Protein AF-A0A1B0Z255-F1 (afdb_monomer)

Secondary structure (DSSP, 8-state):
--TTHHHHHHHHHHHHHHHHHHHHHHHHHHHHHHHHHHHHHHHHHHHHHHHHSS-HHHHHHHHHHHHHHHHTTSTTTHHHHHHHHHHHHHTS-HHHHHHHHHHHHHHH-THHHHHHHHHTT-

pLDDT: mean 75.48, std 14.54, range [42.16, 96.5]

Radius of gyration: 29.43 Å; Cα contacts (8 Å, |Δi|>4): 18; chains: 1; bounding box: 67×29×81 Å

Solvent-accessible surface area (backbone atoms only — not comparable to full-atom values): 6904 Å² total; per-residue (Å²): 126,71,80,63,52,60,61,51,53,51,54,53,50,52,51,51,49,53,52,52,50,49,55,48,50,55,51,52,51,51,50,50,53,51,48,51,48,52,51,49,51,52,50,46,53,50,49,48,56,53,54,64,62,81,35,64,66,47,53,48,51,51,48,65,63,44,48,55,64,58,35,63,78,36,82,90,42,33,66,56,48,55,52,48,54,50,44,56,74,72,72,51,59,65,72,55,54,51,51,52,51,52,52,52,43,64,63,71,46,67,63,67,59,53,54,59,62,58,60,73,76,114

Mean predicted aligned error: 14.78 Å

Sequence (122 aa):
MLGLLMPALGLVGDLAKNWFEKKRTESEEKLKVVKARAEGEINWDIEQARSSRGSWKDEFWTLVLAAPLIMCFIPSAQQYVERGFVVLGQSVPEWYIAAVGAAIAAAFGYRGINKIMSGKKR

Foldseek 3Di:
DVVVVVVVVVVVVVVVVVVVVVVVVVVVVVVVVVVVVVVVVVVVVVVLVVCVVPVPVLVVVVCVVVVLVVLCVPVVSVVVSVVVVVCVVPPDDPVVVVVVVVSNCVSVPVVVVVVVVVVVPD

Structure (mmCIF, N/CA/C/O backbone):
data_AF-A0A1B0Z255-F1
#
_entry.id   AF-A0A1B0Z255-F1
#
loop_
_atom_site.group_PDB
_atom_site.id
_atom_site.type_symbol
_atom_site.label_atom_id
_atom_site.label_alt_id
_atom_site.label_comp_id
_atom_site.label_asym_id
_atom_site.label_entity_id
_atom_site.label_seq_id
_atom_site.pdbx_PDB_ins_code
_atom_site.Cartn_x
_atom_site.Cartn_y
_atom_site.Cartn_z
_atom_site.occupancy
_atom_site.B_iso_or_equiv
_atom_site.auth_seq_id
_atom_site.auth_comp_id
_atom_site.auth_asym_id
_atom_site.auth_atom_id
_atom_site.pdbx_PDB_model_num
ATOM 1 N N . MET A 1 1 ? -52.406 15.293 58.668 1.00 51.00 1 MET A N 1
ATOM 2 C CA . MET A 1 1 ? -51.640 15.560 57.425 1.00 51.00 1 MET A CA 1
ATOM 3 C C . MET A 1 1 ? -50.133 15.269 57.534 1.00 51.00 1 MET A C 1
ATOM 5 O O . MET A 1 1 ? -49.458 15.350 56.521 1.00 51.00 1 MET A O 1
ATOM 9 N N . LEU A 1 2 ? -49.595 14.857 58.696 1.00 56.16 2 LEU A N 1
ATOM 10 C CA . LEU A 1 2 ? -48.170 14.499 58.857 1.00 56.16 2 LEU A CA 1
ATOM 11 C C . LEU A 1 2 ? -47.806 13.072 58.381 1.00 56.16 2 LEU A C 1
ATOM 13 O O . LEU A 1 2 ? -46.661 12.823 58.026 1.00 56.16 2 LEU A O 1
ATOM 17 N N . GLY A 1 3 ? -48.773 12.147 58.305 1.00 56.34 3 GLY A N 1
ATOM 18 C CA . GLY A 1 3 ? -48.540 10.754 57.881 1.00 56.34 3 GLY A CA 1
ATOM 19 C C . GLY A 1 3 ? -48.374 10.535 56.369 1.00 56.34 3 GLY A C 1
ATOM 20 O O . GLY A 1 3 ? -47.883 9.490 55.963 1.00 56.34 3 GLY A O 1
ATOM 21 N N . LEU A 1 4 ? -48.743 11.518 55.537 1.00 58.91 4 LEU A N 1
ATOM 22 C CA . LEU A 1 4 ? -48.594 11.456 54.073 1.00 58.91 4 LEU A CA 1
ATOM 23 C C . LEU A 1 4 ? -47.220 11.975 53.598 1.00 58.91 4 LEU A C 1
ATOM 25 O O . LEU A 1 4 ? -46.787 11.674 52.490 1.00 58.91 4 LEU A O 1
ATOM 29 N N . LEU A 1 5 ? -46.524 12.742 54.445 1.00 58.03 5 LEU A N 1
ATOM 30 C CA . LEU A 1 5 ? -45.220 13.337 54.135 1.00 58.03 5 LEU A CA 1
ATOM 31 C C . LEU A 1 5 ? -44.069 12.328 54.247 1.00 58.03 5 LEU A C 1
ATOM 33 O O . LEU A 1 5 ? -43.136 12.380 53.452 1.00 58.03 5 LEU A O 1
ATOM 37 N N . MET A 1 6 ? -44.152 11.377 55.183 1.00 61.59 6 MET A N 1
ATOM 38 C CA . MET A 1 6 ? -43.123 10.342 55.365 1.00 61.59 6 MET A CA 1
ATOM 39 C C . MET A 1 6 ? -42.983 9.398 54.150 1.00 61.59 6 MET A C 1
ATOM 41 O O . MET A 1 6 ? -41.857 9.191 53.699 1.00 61.59 6 MET A O 1
ATOM 45 N N . PRO A 1 7 ? -44.070 8.877 53.543 1.00 68.56 7 PRO A N 1
ATOM 46 C CA . PRO A 1 7 ? -43.976 8.071 52.321 1.00 68.56 7 PRO A CA 1
ATOM 47 C C . PRO A 1 7 ? -43.535 8.877 51.089 1.00 68.56 7 PRO A C 1
ATOM 49 O O . PRO A 1 7 ? -42.794 8.371 50.247 1.00 68.56 7 PRO A O 1
ATOM 52 N N . ALA A 1 8 ? -43.957 10.143 50.988 1.00 66.12 8 ALA A N 1
ATOM 53 C CA . ALA A 1 8 ? -43.601 11.020 49.872 1.00 66.12 8 ALA A CA 1
ATOM 54 C C . ALA A 1 8 ? -42.103 11.372 49.860 1.00 66.12 8 ALA A C 1
ATOM 56 O O . ALA A 1 8 ? -41.483 11.393 48.798 1.00 66.12 8 ALA A O 1
ATOM 57 N N . LEU A 1 9 ? -41.498 11.581 51.034 1.00 66.44 9 LEU A N 1
ATOM 58 C CA . LEU A 1 9 ? -40.052 11.784 51.169 1.00 66.44 9 LEU A CA 1
ATOM 59 C C . LEU A 1 9 ? -39.247 10.538 50.768 1.00 66.44 9 LEU A C 1
ATOM 61 O O . LEU A 1 9 ? -38.199 10.676 50.141 1.00 66.44 9 LEU A O 1
ATOM 65 N N . GLY A 1 10 ? -39.757 9.337 51.063 1.00 71.12 10 GLY A N 1
ATOM 66 C CA . GLY A 1 10 ? -39.153 8.075 50.620 1.00 71.12 10 GLY A CA 1
ATOM 67 C C . GLY A 1 10 ? -39.148 7.923 49.096 1.00 71.12 10 GLY A C 1
ATOM 68 O O . GLY A 1 10 ? -38.108 7.642 48.510 1.00 71.12 10 GLY A O 1
ATOM 69 N N . LEU A 1 11 ? -40.274 8.218 48.439 1.00 72.62 11 LEU A N 1
ATOM 70 C CA . LEU A 1 11 ? -40.398 8.182 46.974 1.00 72.62 11 LEU A CA 1
ATOM 71 C C . LEU A 1 11 ? -39.491 9.199 46.268 1.00 72.62 11 LEU A C 1
ATOM 73 O O . LEU A 1 11 ? -38.887 8.882 45.246 1.00 72.62 11 LEU A O 1
ATOM 77 N N . VAL A 1 12 ? -39.366 10.416 46.805 1.00 69.88 12 VAL A N 1
ATOM 78 C CA . VAL A 1 12 ? -38.453 11.435 46.258 1.00 69.88 12 VAL A CA 1
ATOM 79 C C . VAL A 1 12 ? -36.991 11.026 46.462 1.00 69.88 12 VAL A C 1
ATOM 81 O O . VAL A 1 12 ? -36.176 11.210 45.557 1.00 69.88 12 VAL A O 1
ATOM 84 N N . GLY A 1 13 ? -36.666 10.424 47.610 1.00 76.62 13 GLY A N 1
ATOM 85 C CA . GLY A 1 13 ? -35.348 9.854 47.885 1.00 76.62 13 GLY A CA 1
ATOM 86 C C . GLY A 1 13 ? -34.975 8.742 46.905 1.00 76.62 13 GLY A C 1
ATOM 87 O O . GLY A 1 13 ? -33.893 8.787 46.323 1.00 76.62 13 GLY A O 1
ATOM 88 N N . ASP A 1 14 ? -35.883 7.800 46.651 1.00 75.00 14 ASP A N 1
ATOM 89 C CA . ASP A 1 14 ? -35.656 6.692 45.717 1.00 75.00 14 ASP A CA 1
ATOM 90 C C . ASP A 1 14 ? -35.574 7.158 44.258 1.00 75.00 14 ASP A C 1
ATOM 92 O O . ASP A 1 14 ? -34.715 6.694 43.509 1.00 75.00 14 ASP A O 1
ATOM 96 N N . LEU A 1 15 ? -36.391 8.127 43.835 1.00 71.81 15 LEU A N 1
ATOM 97 C CA . LEU A 1 15 ? -36.305 8.704 42.487 1.00 71.81 15 LEU A CA 1
ATOM 98 C C . LEU A 1 15 ? -34.999 9.477 42.269 1.00 71.81 15 LEU A C 1
ATOM 100 O O . LEU A 1 15 ? -34.374 9.336 41.215 1.00 71.81 15 LEU A O 1
ATOM 104 N N . ALA A 1 16 ? -34.558 10.260 43.258 1.00 75.69 16 ALA A N 1
ATOM 105 C CA . ALA A 1 16 ? -33.273 10.950 43.202 1.00 75.69 16 ALA A CA 1
ATOM 106 C C . ALA A 1 16 ? -32.117 9.943 43.139 1.00 75.69 16 ALA A C 1
ATOM 108 O O . ALA A 1 16 ? -31.224 10.076 42.301 1.00 75.69 16 ALA A O 1
ATOM 109 N N . LYS A 1 17 ? -32.162 8.899 43.969 1.00 73.94 17 LYS A N 1
ATOM 110 C CA . LYS A 1 17 ? -31.143 7.849 44.014 1.00 73.94 17 LYS A CA 1
ATOM 111 C C . LYS A 1 17 ? -31.055 7.082 42.692 1.00 73.94 17 LYS A C 1
ATOM 113 O O . LYS A 1 17 ? -29.967 6.981 42.133 1.00 73.94 17 LYS A O 1
ATOM 118 N N . ASN A 1 1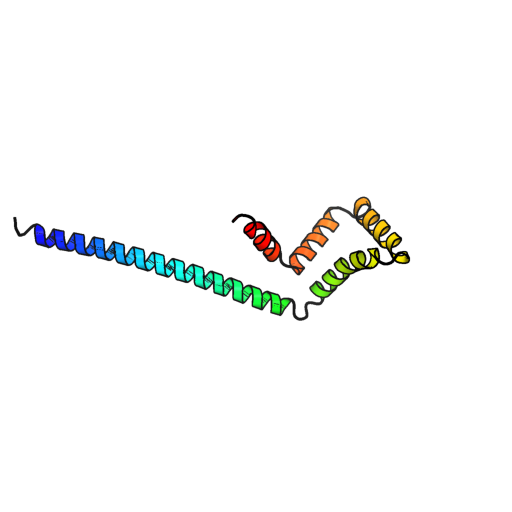8 ? -32.192 6.685 42.122 1.00 75.00 18 ASN A N 1
ATOM 119 C CA . ASN A 1 18 ? -32.267 6.031 40.813 1.00 75.00 18 ASN A CA 1
ATOM 120 C C . ASN A 1 18 ? -31.764 6.932 39.671 1.00 75.00 18 ASN A C 1
ATOM 122 O O . ASN A 1 18 ? -31.112 6.457 38.742 1.00 75.00 18 ASN A O 1
ATOM 126 N N . TRP A 1 19 ? -32.021 8.244 39.726 1.00 74.44 19 TRP A N 1
ATOM 127 C CA . TRP A 1 19 ? -31.510 9.194 38.732 1.00 74.44 19 TRP A CA 1
ATOM 128 C C . TRP A 1 19 ? -29.987 9.366 38.821 1.00 74.44 19 TRP A C 1
ATOM 130 O O . TRP A 1 19 ? -29.304 9.369 37.793 1.00 74.44 19 TRP A O 1
ATOM 140 N N . PHE A 1 20 ? -29.440 9.450 40.038 1.00 72.62 20 PHE A N 1
ATOM 141 C CA . PHE A 1 20 ? -27.993 9.490 40.266 1.00 72.62 20 PHE A CA 1
ATOM 142 C C . PHE A 1 20 ? -27.305 8.182 39.855 1.00 72.62 20 PHE A C 1
ATOM 144 O O . PHE A 1 20 ? -26.261 8.228 39.203 1.00 72.62 20 PHE A O 1
ATOM 151 N N . GLU A 1 21 ? -27.893 7.024 40.160 1.00 72.25 21 GLU A N 1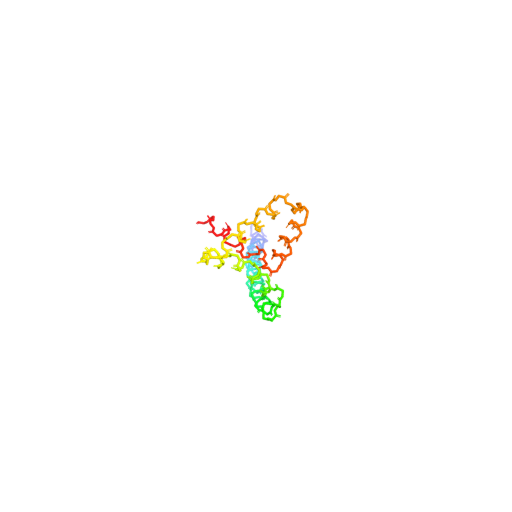
ATOM 152 C CA . GLU A 1 21 ? -27.386 5.715 39.729 1.00 72.25 21 GLU A CA 1
ATOM 153 C C . GLU A 1 21 ? -27.426 5.560 38.203 1.00 72.25 21 GLU A C 1
ATOM 155 O O . GLU A 1 21 ? -26.449 5.106 37.605 1.00 72.25 21 GLU A O 1
ATOM 160 N N . LYS A 1 22 ? -28.485 6.034 37.537 1.00 65.75 22 LYS A N 1
ATOM 161 C CA . LYS A 1 22 ? -28.583 6.032 36.070 1.00 65.75 22 LYS A CA 1
ATOM 162 C C . LYS A 1 22 ? -27.542 6.943 35.407 1.00 65.75 22 LYS A C 1
ATOM 164 O O . LYS A 1 22 ? -26.873 6.548 34.460 1.00 65.75 22 LYS A O 1
ATOM 169 N N . LYS A 1 23 ? -27.330 8.148 35.940 1.00 65.00 23 LYS A N 1
ATOM 170 C CA . LYS A 1 23 ? -26.264 9.060 35.479 1.00 65.00 23 LYS A CA 1
ATOM 171 C C . LYS A 1 23 ? -24.867 8.467 35.670 1.00 65.00 23 LYS A C 1
ATOM 173 O O . LYS A 1 23 ? -23.990 8.675 34.831 1.00 65.00 23 LYS A O 1
ATOM 178 N N . ARG A 1 24 ? -24.651 7.752 36.776 1.00 62.75 24 ARG A N 1
ATOM 179 C CA . ARG A 1 24 ? -23.373 7.113 37.098 1.00 62.75 24 ARG A CA 1
ATOM 180 C C . ARG A 1 24 ? -23.093 5.927 36.178 1.00 62.75 24 ARG A C 1
ATOM 182 O O . ARG A 1 24 ? -22.011 5.868 35.606 1.00 62.75 24 ARG A O 1
ATOM 189 N N . THR A 1 25 ? -24.077 5.060 35.966 1.00 66.56 25 THR A N 1
ATOM 190 C CA . THR A 1 25 ? -23.980 3.917 35.043 1.00 66.56 25 THR A CA 1
ATOM 191 C C . THR A 1 25 ? -23.769 4.364 33.596 1.00 66.56 25 THR A C 1
ATOM 193 O O . THR A 1 25 ? -22.857 3.864 32.947 1.00 66.56 25 THR A O 1
ATOM 196 N N . GLU A 1 26 ? -24.483 5.390 33.117 1.00 65.31 26 GLU A N 1
ATOM 197 C CA . GLU A 1 26 ? -24.249 5.973 31.784 1.00 65.31 26 GLU A CA 1
ATOM 198 C C . GLU A 1 26 ? -22.830 6.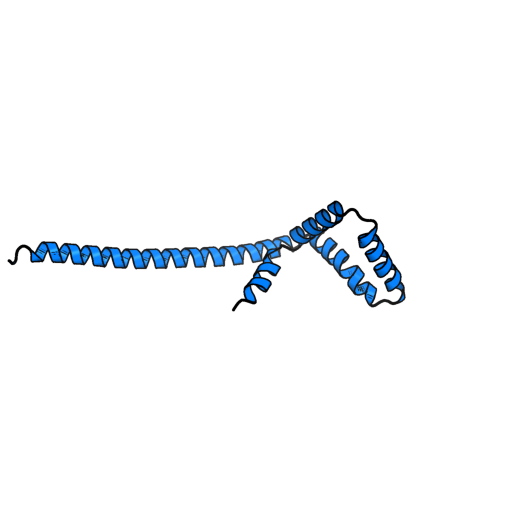548 31.628 1.00 65.31 26 GLU A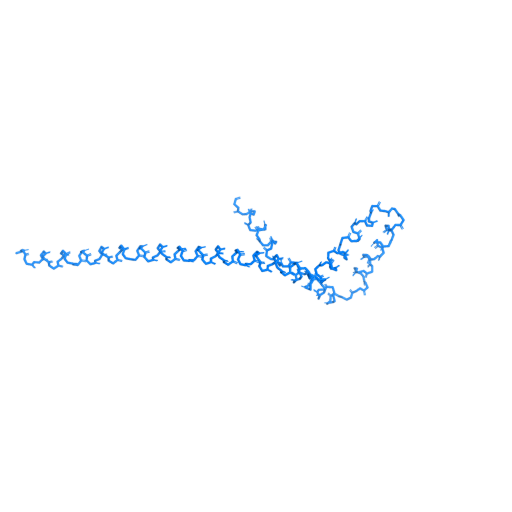 C 1
ATOM 200 O O . GLU A 1 26 ? -22.224 6.454 30.559 1.00 65.31 26 GLU A O 1
ATOM 205 N N . SER A 1 27 ? -22.287 7.173 32.677 1.00 60.66 27 SER A N 1
ATOM 206 C CA . SER A 1 27 ? -20.915 7.694 32.674 1.00 60.66 27 SER A CA 1
ATOM 207 C C . SER A 1 27 ? -19.884 6.561 32.652 1.00 60.66 27 SER A C 1
ATOM 209 O O . SER A 1 27 ? -18.932 6.595 31.872 1.00 60.66 27 SER A O 1
ATOM 211 N N . GLU A 1 28 ? -20.099 5.524 33.460 1.00 69.38 28 GLU A N 1
ATOM 212 C CA . GLU A 1 28 ? -19.236 4.345 33.542 1.00 69.38 28 GLU A CA 1
ATOM 213 C C . GLU A 1 28 ? -19.260 3.521 32.246 1.00 69.38 28 GLU A C 1
ATOM 215 O O . GLU A 1 28 ? -18.207 3.076 31.789 1.00 69.38 28 GLU A O 1
ATOM 220 N N . GLU A 1 29 ? -20.416 3.367 31.598 1.00 62.88 29 GLU A N 1
ATOM 221 C CA . GLU A 1 29 ? -20.540 2.729 30.283 1.00 62.88 29 GLU A CA 1
ATOM 222 C C . GLU A 1 29 ? -19.831 3.528 29.193 1.00 62.88 29 GLU A C 1
ATOM 224 O O . GLU A 1 29 ? -19.068 2.957 28.413 1.00 62.88 29 GLU A O 1
ATOM 229 N N . LYS A 1 30 ? -19.994 4.856 29.169 1.00 63.44 30 LYS A N 1
ATOM 230 C CA . LYS A 1 30 ? -19.248 5.720 28.241 1.00 63.44 30 LYS A CA 1
ATOM 231 C C . LYS A 1 30 ? -17.744 5.595 28.461 1.00 63.44 30 LYS A C 1
ATOM 233 O O . LYS A 1 30 ? -17.005 5.478 27.488 1.00 63.44 30 LYS A O 1
ATOM 238 N N . LEU A 1 31 ? -17.287 5.549 29.713 1.00 58.47 31 LEU A N 1
ATOM 239 C CA . LEU A 1 31 ? -15.879 5.318 30.038 1.00 58.47 31 LEU A CA 1
ATOM 240 C C . LEU A 1 31 ? -15.394 3.942 29.569 1.00 58.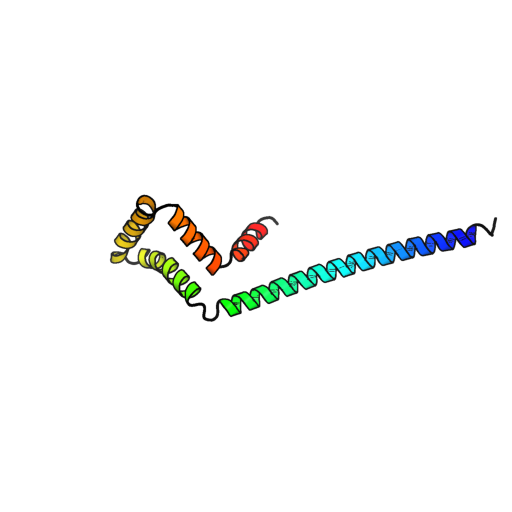47 31 LEU A C 1
ATOM 242 O O . LEU A 1 31 ? -14.298 3.852 29.023 1.00 58.47 31 LEU A O 1
ATOM 246 N N . LYS A 1 32 ? -16.193 2.884 29.746 1.00 69.19 32 LYS A N 1
ATOM 247 C CA . LYS A 1 32 ? -15.871 1.532 29.260 1.00 69.19 32 LYS A CA 1
ATOM 248 C C . LYS A 1 32 ? -15.780 1.486 27.738 1.00 69.19 32 LYS A C 1
ATOM 250 O O . LYS A 1 32 ? -14.834 0.909 27.220 1.00 69.19 32 LYS A O 1
ATOM 255 N N . VAL A 1 33 ? -16.697 2.135 27.020 1.00 67.06 33 VAL A N 1
ATOM 256 C CA . VAL A 1 33 ? -16.677 2.207 25.549 1.00 67.06 33 VAL A CA 1
ATOM 257 C C . VAL A 1 33 ? -15.474 3.004 25.046 1.00 67.06 33 VAL A C 1
ATOM 259 O O . VAL A 1 33 ? -14.830 2.592 24.085 1.00 67.06 33 VAL A O 1
ATOM 262 N N . VAL A 1 34 ? -15.141 4.124 25.692 1.00 67.25 34 VAL A N 1
ATOM 263 C CA . VAL A 1 34 ? -13.960 4.930 25.343 1.00 67.25 34 VAL A CA 1
ATOM 264 C C . VAL A 1 34 ? -12.672 4.153 25.611 1.00 67.25 34 VAL A C 1
ATOM 266 O O . VAL A 1 34 ? -11.799 4.136 24.748 1.00 67.25 34 VAL A O 1
ATOM 269 N N . LYS A 1 35 ? -12.568 3.465 26.754 1.00 68.31 35 LYS A N 1
ATOM 270 C CA . LYS A 1 35 ? -11.420 2.604 27.074 1.00 68.31 35 LYS A CA 1
ATOM 271 C C . LYS A 1 35 ? -11.295 1.438 26.100 1.00 68.31 35 LYS A C 1
ATOM 273 O O . LYS A 1 35 ? -10.233 1.274 25.527 1.00 68.31 35 LYS A O 1
ATOM 278 N N . ALA A 1 36 ? -12.379 0.715 25.826 1.00 69.75 36 ALA A N 1
ATOM 279 C CA . ALA A 1 36 ? -12.378 -0.393 24.872 1.00 69.75 36 ALA A CA 1
ATOM 280 C C . ALA A 1 36 ? -12.036 0.061 23.443 1.00 69.75 36 ALA A C 1
ATOM 282 O O . ALA A 1 36 ? -11.359 -0.658 22.714 1.00 69.75 36 ALA A O 1
ATOM 283 N N . ARG A 1 37 ? -12.461 1.266 23.032 1.00 63.78 37 ARG A N 1
ATOM 284 C CA . ARG A 1 37 ? -12.030 1.863 21.759 1.00 63.78 37 ARG A CA 1
ATOM 285 C C . ARG A 1 37 ? -10.547 2.206 21.762 1.00 63.78 37 ARG A C 1
ATOM 287 O O . ARG A 1 37 ? -9.875 1.861 20.804 1.00 63.78 37 ARG A O 1
ATOM 294 N N . ALA A 1 38 ? -10.046 2.853 22.811 1.00 64.94 38 ALA A N 1
ATOM 295 C CA . ALA A 1 38 ? -8.633 3.202 22.920 1.00 64.94 38 ALA A CA 1
ATOM 296 C C . ALA A 1 38 ? -7.743 1.949 22.963 1.00 64.94 38 ALA A C 1
ATOM 298 O O . ALA A 1 38 ? -6.748 1.876 22.255 1.00 64.94 38 ALA A O 1
ATOM 299 N N . GLU A 1 39 ? -8.132 0.935 23.734 1.00 70.62 39 GLU A N 1
ATOM 300 C CA . GLU A 1 39 ? -7.463 -0.366 23.797 1.00 70.62 39 GLU A CA 1
ATOM 301 C C . GLU A 1 39 ? -7.534 -1.101 22.456 1.00 70.62 39 GLU A C 1
ATOM 303 O O . GLU A 1 39 ? -6.532 -1.654 22.017 1.00 70.62 39 GLU A O 1
ATOM 308 N N . GLY A 1 40 ? -8.679 -1.065 21.769 1.00 69.50 40 GLY A N 1
ATOM 309 C CA . GLY A 1 40 ? -8.836 -1.638 20.434 1.00 69.50 40 GLY A CA 1
ATOM 310 C C . GLY A 1 40 ? -7.998 -0.929 19.367 1.00 69.50 40 GLY A C 1
ATOM 311 O O . GLY A 1 40 ? -7.422 -1.598 18.517 1.00 69.50 40 GLY A O 1
ATOM 312 N N . GLU A 1 41 ? -7.891 0.401 19.421 1.00 65.44 41 GLU A N 1
ATOM 313 C CA . GLU A 1 41 ? -7.021 1.195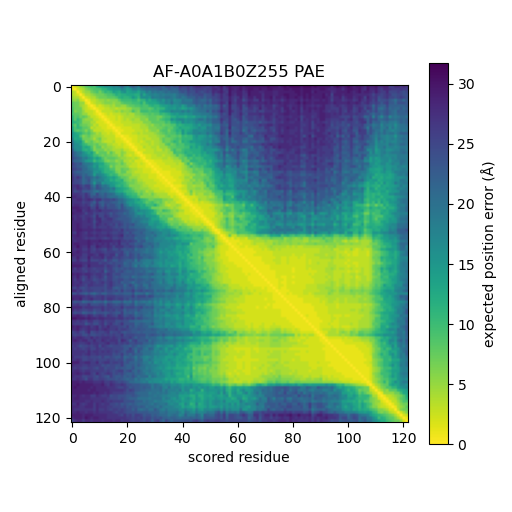 18.540 1.00 65.44 41 GLU A CA 1
ATOM 314 C C . GLU A 1 41 ? -5.541 0.897 18.808 1.00 65.44 41 GLU A C 1
ATOM 316 O O . GLU A 1 41 ? -4.798 0.621 17.872 1.00 65.44 41 GLU A O 1
ATOM 321 N N . ILE A 1 42 ? -5.128 0.858 20.077 1.00 68.31 42 ILE A N 1
ATOM 322 C CA . ILE A 1 42 ? -3.754 0.518 20.468 1.00 68.31 42 ILE A CA 1
ATOM 323 C C . ILE A 1 42 ? -3.412 -0.919 20.060 1.00 68.31 42 ILE A C 1
ATOM 325 O O . ILE A 1 42 ? -2.346 -1.159 19.497 1.00 68.31 42 ILE A O 1
ATOM 329 N N . ASN A 1 43 ? -4.300 -1.882 20.321 1.00 72.69 43 ASN A N 1
ATOM 330 C CA . ASN A 1 43 ? -4.057 -3.278 19.972 1.00 72.69 43 ASN A CA 1
ATOM 331 C C . ASN A 1 43 ? -4.016 -3.471 18.453 1.00 72.69 43 ASN A C 1
ATOM 333 O O . ASN A 1 43 ? -3.176 -4.216 17.965 1.00 72.69 43 ASN A O 1
ATOM 337 N N . TRP A 1 44 ? -4.849 -2.741 17.709 1.00 64.38 44 TRP A N 1
ATOM 338 C CA . TRP A 1 44 ? -4.804 -2.716 16.251 1.00 64.38 44 TRP A CA 1
ATOM 339 C C . TRP A 1 44 ? -3.492 -2.139 15.719 1.00 64.38 44 TRP A C 1
ATOM 341 O O . TRP A 1 44 ? -2.873 -2.757 14.861 1.00 64.38 44 TRP A O 1
ATOM 351 N N . ASP A 1 45 ? -3.041 -0.991 16.228 1.00 64.44 45 ASP A N 1
ATOM 352 C CA . ASP A 1 45 ? -1.780 -0.375 15.799 1.00 64.44 45 ASP A CA 1
ATOM 353 C C . ASP A 1 45 ? -0.584 -1.294 16.117 1.00 64.44 45 ASP A C 1
ATOM 355 O O . ASP A 1 45 ? 0.337 -1.432 15.309 1.00 64.44 45 ASP A O 1
ATOM 359 N N . ILE A 1 46 ? -0.619 -1.991 17.258 1.00 73.12 46 ILE A N 1
ATOM 360 C CA . ILE A 1 46 ? 0.387 -2.989 17.643 1.00 73.12 46 ILE A CA 1
ATOM 361 C C . ILE A 1 46 ? 0.313 -4.235 16.750 1.00 73.12 46 ILE A C 1
ATOM 363 O O . ILE A 1 46 ? 1.356 -4.719 16.311 1.00 73.12 46 ILE A O 1
ATOM 367 N N . GLU A 1 47 ? -0.874 -4.774 16.473 1.00 69.56 47 GLU A N 1
ATOM 368 C CA . GLU A 1 47 ? -1.074 -5.930 15.589 1.00 69.56 47 GLU A CA 1
ATOM 369 C C . GLU A 1 47 ? -0.680 -5.610 14.152 1.00 69.56 47 GLU A C 1
ATOM 371 O O . GLU A 1 47 ? 0.003 -6.413 13.523 1.00 69.56 47 GLU A O 1
ATOM 376 N N . GLN A 1 48 ? -1.021 -4.422 13.657 1.00 65.50 48 GLN A N 1
ATOM 377 C CA . GLN A 1 48 ? -0.617 -3.956 12.341 1.00 65.50 48 GLN A CA 1
ATOM 378 C C . GLN A 1 48 ? 0.905 -3.811 12.280 1.00 65.50 48 GLN A C 1
ATOM 380 O O . GLN A 1 48 ? 1.525 -4.417 11.412 1.00 65.50 48 GLN A O 1
ATOM 385 N N . ALA A 1 49 ? 1.530 -3.118 13.237 1.00 64.12 49 ALA A N 1
ATOM 386 C CA . ALA A 1 49 ? 2.986 -2.976 13.295 1.00 64.12 49 ALA A CA 1
ATOM 387 C C . ALA A 1 49 ? 3.715 -4.325 13.446 1.00 64.12 49 ALA A C 1
ATOM 389 O O . ALA A 1 49 ? 4.809 -4.504 12.907 1.00 64.12 49 ALA A O 1
ATOM 390 N N . ARG A 1 50 ? 3.118 -5.291 14.156 1.00 66.31 50 ARG A N 1
ATOM 391 C CA . ARG A 1 50 ? 3.618 -6.672 14.236 1.00 66.31 50 ARG A CA 1
ATOM 392 C C . ARG A 1 50 ? 3.434 -7.426 12.924 1.00 66.31 50 ARG A C 1
ATOM 394 O O . ARG A 1 50 ? 4.356 -8.124 12.528 1.00 66.31 50 ARG A O 1
ATOM 401 N N . SER A 1 51 ? 2.296 -7.275 12.250 1.00 62.28 51 SER A N 1
ATOM 402 C CA . SER A 1 51 ? 2.019 -7.927 10.965 1.00 62.28 51 SER A CA 1
ATOM 403 C C . SER A 1 51 ? 2.913 -7.386 9.850 1.00 62.28 51 SER A C 1
ATOM 405 O O . SER A 1 51 ? 3.420 -8.161 9.051 1.00 62.28 51 SER A O 1
ATOM 407 N N . SER A 1 52 ? 3.206 -6.083 9.861 1.00 59.12 52 SER A N 1
ATOM 408 C CA . SER A 1 52 ? 4.107 -5.438 8.906 1.00 59.12 52 SER A CA 1
ATOM 409 C C . SER A 1 52 ? 5.586 -5.725 9.195 1.00 59.12 52 SER A C 1
ATOM 411 O O . SER A 1 52 ? 6.423 -5.532 8.318 1.00 59.12 52 SER A O 1
ATOM 413 N N . ARG A 1 53 ? 5.944 -6.219 10.392 1.00 58.84 53 ARG A N 1
ATOM 414 C CA . ARG A 1 53 ? 7.301 -6.710 10.687 1.00 58.84 53 ARG A CA 1
ATOM 415 C C . ARG A 1 53 ? 7.503 -8.087 10.046 1.00 58.84 53 ARG A C 1
ATOM 417 O O . ARG A 1 53 ? 7.238 -9.114 10.662 1.00 58.84 53 ARG A O 1
ATOM 424 N N . GLY A 1 54 ? 8.017 -8.095 8.818 1.00 63.09 54 GLY A N 1
ATOM 425 C CA . GLY A 1 54 ? 8.386 -9.317 8.094 1.00 63.09 54 GLY A CA 1
ATOM 426 C C . GLY A 1 54 ? 7.299 -9.871 7.171 1.00 63.09 54 GLY A C 1
ATOM 427 O O . GLY A 1 54 ? 7.403 -11.018 6.727 1.00 63.09 54 GLY A O 1
ATOM 428 N N . SER A 1 55 ? 6.262 -9.085 6.855 1.00 70.69 55 SER A N 1
ATOM 429 C CA . SER A 1 55 ? 5.318 -9.443 5.793 1.00 70.69 55 SER A CA 1
ATOM 430 C C . SER A 1 55 ? 5.964 -9.212 4.431 1.00 70.69 55 SER A C 1
ATOM 432 O O . SER A 1 55 ? 5.919 -8.125 3.857 1.00 70.69 55 SER A O 1
ATOM 434 N N . TRP A 1 56 ? 6.535 -10.280 3.877 1.00 79.62 56 TRP A N 1
ATOM 435 C CA . TRP A 1 56 ? 7.102 -10.272 2.526 1.00 79.62 56 TRP A CA 1
ATOM 436 C C . TRP A 1 56 ? 6.078 -9.861 1.453 1.00 79.62 56 TRP A C 1
ATOM 438 O O . TRP A 1 56 ? 6.457 -9.352 0.402 1.00 79.62 56 TRP A O 1
ATOM 448 N N . LYS A 1 57 ? 4.777 -10.074 1.706 1.00 77.50 57 LYS A N 1
ATOM 449 C CA . LYS A 1 57 ? 3.690 -9.689 0.794 1.00 77.50 57 LYS A CA 1
ATOM 450 C C . LYS A 1 57 ? 3.520 -8.173 0.739 1.00 77.50 57 LYS A C 1
ATOM 452 O O . LYS A 1 57 ? 3.334 -7.629 -0.347 1.00 77.50 57 LYS A O 1
ATOM 457 N N . ASP A 1 58 ? 3.607 -7.506 1.886 1.00 75.00 58 ASP A N 1
ATOM 458 C CA . ASP A 1 58 ? 3.452 -6.052 1.972 1.00 75.00 58 ASP A CA 1
ATOM 459 C C . ASP A 1 58 ? 4.679 -5.363 1.370 1.00 75.00 58 ASP A C 1
ATOM 461 O O . ASP A 1 58 ? 4.544 -4.401 0.614 1.00 75.00 58 ASP A O 1
ATOM 465 N N . GLU A 1 59 ? 5.874 -5.908 1.613 1.00 80.88 59 GLU A N 1
ATOM 466 C CA . GLU A 1 59 ? 7.118 -5.463 0.973 1.00 80.88 59 GLU A CA 1
ATOM 467 C C . GLU A 1 59 ? 7.077 -5.665 -0.549 1.00 80.88 59 GLU A C 1
ATOM 469 O O . GLU A 1 59 ? 7.402 -4.745 -1.303 1.00 80.88 59 GLU A O 1
ATOM 474 N N . PHE A 1 60 ? 6.604 -6.826 -1.015 1.00 87.31 60 PHE A N 1
ATOM 475 C CA . PHE A 1 60 ? 6.426 -7.107 -2.440 1.00 87.31 60 PHE A CA 1
ATOM 476 C C . PHE A 1 60 ? 5.494 -6.090 -3.104 1.00 87.31 60 PHE A C 1
ATOM 478 O O . PHE A 1 60 ? 5.880 -5.463 -4.091 1.00 87.31 60 PHE A O 1
ATOM 485 N N . TRP A 1 61 ? 4.293 -5.868 -2.559 1.00 87.25 61 TRP A N 1
ATOM 486 C CA . TRP A 1 61 ? 3.352 -4.906 -3.137 1.00 87.25 61 TRP A CA 1
ATOM 487 C C . TRP A 1 61 ? 3.843 -3.464 -3.028 1.00 87.25 61 TRP A C 1
ATOM 489 O O . TRP A 1 61 ? 3.623 -2.682 -3.950 1.00 87.25 61 TRP A O 1
ATOM 499 N N . THR A 1 62 ? 4.566 -3.117 -1.962 1.00 85.38 62 THR A N 1
ATOM 500 C CA . THR A 1 62 ? 5.204 -1.800 -1.831 1.00 85.38 62 THR A CA 1
ATOM 501 C C . THR A 1 62 ? 6.210 -1.573 -2.956 1.00 85.38 62 THR A C 1
ATOM 503 O O . THR A 1 62 ? 6.173 -0.528 -3.602 1.00 85.38 62 THR A O 1
ATOM 506 N N . LEU A 1 63 ? 7.064 -2.557 -3.256 1.00 88.00 63 LEU A N 1
ATOM 507 C CA . LEU A 1 63 ? 8.024 -2.470 -4.359 1.00 88.00 63 LEU A CA 1
ATOM 508 C C . LEU A 1 63 ? 7.336 -2.432 -5.725 1.00 88.00 63 LEU A C 1
ATOM 510 O O . LEU A 1 63 ? 7.687 -1.591 -6.548 1.00 88.00 63 LEU A O 1
ATOM 514 N N . VAL A 1 64 ? 6.344 -3.294 -5.967 1.00 91.19 64 VAL A N 1
ATOM 515 C CA . VAL A 1 64 ? 5.600 -3.337 -7.239 1.00 91.19 64 VAL A CA 1
ATOM 516 C C . VAL A 1 64 ? 4.892 -2.010 -7.519 1.00 91.19 64 VAL A C 1
ATOM 518 O O . VAL A 1 64 ? 4.882 -1.561 -8.662 1.00 91.19 64 VAL A O 1
ATOM 521 N N . LEU A 1 65 ? 4.340 -1.356 -6.493 1.00 89.44 65 LEU A N 1
ATOM 522 C CA . LEU A 1 65 ? 3.677 -0.057 -6.630 1.00 89.44 65 LEU A CA 1
ATOM 523 C C . LEU A 1 65 ? 4.673 1.110 -6.735 1.00 89.44 65 LEU A C 1
ATOM 525 O O . LEU A 1 65 ? 4.427 2.058 -7.480 1.00 89.44 65 LEU A O 1
ATOM 529 N N . ALA A 1 66 ? 5.804 1.051 -6.028 1.00 89.56 66 ALA A N 1
ATOM 530 C CA . ALA A 1 66 ? 6.822 2.103 -6.048 1.00 89.56 66 ALA A CA 1
ATOM 531 C C . ALA A 1 66 ? 7.702 2.078 -7.310 1.00 89.56 66 ALA A C 1
ATOM 533 O O . ALA A 1 66 ? 8.112 3.131 -7.797 1.00 89.56 66 ALA A O 1
ATOM 534 N N . ALA A 1 67 ? 7.989 0.899 -7.864 1.00 93.12 67 ALA A N 1
ATOM 535 C CA . ALA A 1 67 ? 8.860 0.734 -9.024 1.00 93.12 67 ALA A CA 1
ATOM 536 C C . ALA A 1 67 ? 8.450 1.592 -10.241 1.00 93.12 67 ALA A C 1
ATOM 538 O O . ALA A 1 67 ? 9.300 2.340 -10.730 1.00 93.12 67 ALA A O 1
ATOM 539 N N . PRO A 1 68 ? 7.191 1.572 -10.731 1.00 92.12 68 PRO A N 1
ATOM 540 C CA . PRO A 1 68 ? 6.791 2.414 -11.859 1.00 92.12 68 PRO A CA 1
ATOM 541 C C . PRO A 1 68 ? 6.880 3.912 -11.546 1.00 92.12 68 PRO A C 1
ATOM 543 O O . PRO A 1 68 ? 7.272 4.678 -12.422 1.00 92.12 68 PRO A O 1
ATOM 546 N N . LEU A 1 69 ? 6.614 4.332 -10.300 1.00 92.62 69 LEU A N 1
ATOM 547 C CA . LEU A 1 69 ? 6.763 5.732 -9.878 1.00 92.62 69 LEU A CA 1
ATOM 548 C C . LEU A 1 69 ? 8.215 6.210 -9.979 1.00 92.62 69 LEU A C 1
ATOM 550 O O . LEU A 1 69 ? 8.468 7.306 -10.471 1.00 92.62 69 LEU A O 1
ATOM 554 N N . ILE A 1 70 ? 9.171 5.387 -9.543 1.00 92.81 70 ILE A N 1
ATOM 555 C CA . ILE A 1 70 ? 10.602 5.707 -9.637 1.00 92.81 70 ILE A CA 1
ATOM 556 C C . ILE A 1 70 ? 11.058 5.692 -11.103 1.00 92.81 70 ILE A C 1
ATOM 558 O O . ILE A 1 70 ? 11.783 6.589 -11.534 1.00 92.81 70 ILE A O 1
ATOM 562 N N . MET A 1 71 ? 10.602 4.715 -11.896 1.00 93.75 71 MET A N 1
ATOM 563 C CA . MET A 1 71 ? 10.970 4.588 -13.311 1.00 93.75 71 MET A CA 1
ATOM 564 C C . MET A 1 71 ? 10.525 5.781 -14.169 1.00 93.75 71 MET A C 1
ATOM 566 O O . MET A 1 71 ? 11.185 6.077 -15.163 1.00 93.75 71 MET A O 1
ATOM 570 N N . CYS A 1 72 ? 9.483 6.521 -13.775 1.00 92.38 72 CYS A N 1
ATOM 571 C CA . CYS A 1 72 ? 9.084 7.762 -14.449 1.00 92.38 72 CYS A CA 1
ATOM 572 C C . CYS A 1 72 ? 10.189 8.833 -14.476 1.00 92.38 72 CYS A C 1
ATOM 574 O O . CYS A 1 72 ? 10.185 9.681 -15.368 1.00 92.38 72 CYS A O 1
ATOM 576 N N . PHE A 1 73 ? 11.141 8.802 -13.541 1.00 94.44 73 PHE A N 1
ATOM 577 C CA . PHE A 1 73 ? 12.254 9.756 -13.479 1.00 94.44 73 PHE A CA 1
ATOM 578 C C . PHE A 1 73 ? 13.493 9.305 -14.267 1.00 94.44 73 PHE A C 1
ATOM 580 O O . PHE A 1 73 ? 14.476 10.039 -14.335 1.00 94.44 73 PHE A O 1
ATOM 587 N N . ILE A 1 74 ? 13.459 8.115 -14.874 1.00 95.75 74 ILE A N 1
ATOM 588 C CA . ILE A 1 74 ? 14.561 7.547 -15.654 1.00 95.75 74 ILE A CA 1
ATOM 589 C C . ILE A 1 74 ? 14.158 7.582 -17.138 1.00 95.75 74 ILE A C 1
ATOM 591 O O . ILE A 1 74 ? 13.347 6.752 -17.554 1.00 95.75 74 ILE A O 1
ATOM 595 N N . PRO A 1 75 ? 14.717 8.488 -17.970 1.00 93.50 75 PRO A N 1
ATOM 596 C CA . PRO A 1 75 ? 14.267 8.681 -19.354 1.00 93.50 75 PRO A CA 1
ATOM 597 C C . PRO A 1 75 ? 14.249 7.404 -20.206 1.00 93.50 75 PRO A C 1
ATOM 599 O O . PRO A 1 75 ? 13.337 7.189 -20.998 1.00 93.50 75 PRO A O 1
ATOM 602 N N . SER A 1 76 ? 15.217 6.504 -20.012 1.00 95.94 76 SER A N 1
ATOM 603 C CA . SER A 1 76 ? 15.282 5.228 -20.738 1.00 95.94 76 SER A CA 1
ATOM 604 C C . SER A 1 76 ? 14.199 4.219 -20.329 1.00 95.94 76 SER A C 1
ATOM 606 O O . SER A 1 76 ? 13.898 3.308 -21.105 1.00 95.94 76 SER A O 1
ATOM 608 N N . ALA A 1 77 ? 13.605 4.375 -19.140 1.00 93.94 77 ALA A N 1
ATOM 609 C CA . ALA A 1 77 ? 12.611 3.463 -18.582 1.00 93.94 77 ALA A CA 1
ATOM 610 C C . ALA A 1 77 ? 11.156 3.918 -18.804 1.00 93.94 77 ALA A C 1
ATOM 612 O O . ALA A 1 77 ? 10.248 3.085 -18.776 1.00 93.94 77 ALA A O 1
ATOM 613 N N . GLN A 1 78 ? 10.928 5.210 -19.069 1.00 95.75 78 GLN A N 1
ATOM 614 C CA . GLN A 1 78 ? 9.594 5.811 -19.223 1.00 95.75 78 GLN A CA 1
ATOM 615 C C . GLN A 1 78 ? 8.706 5.064 -20.229 1.00 95.75 78 GLN A C 1
ATOM 617 O O . GLN A 1 78 ? 7.547 4.778 -19.934 1.00 95.75 78 GLN A O 1
ATOM 622 N N . GLN A 1 79 ? 9.270 4.654 -21.370 1.00 96.50 79 GLN A N 1
ATOM 623 C CA . GLN A 1 79 ? 8.539 3.914 -22.407 1.00 96.50 79 GLN A CA 1
ATOM 624 C C . GLN A 1 79 ? 7.939 2.585 -21.914 1.00 96.50 79 GLN A C 1
ATOM 626 O O . GLN A 1 79 ? 6.904 2.152 -22.415 1.00 96.50 79 GLN A O 1
ATOM 631 N N . TYR A 1 80 ? 8.574 1.914 -20.947 1.00 96.00 80 TYR A N 1
ATOM 632 C CA . TYR A 1 80 ? 8.070 0.650 -20.406 1.00 96.00 80 TYR A CA 1
ATOM 633 C C . TYR A 1 80 ? 6.927 0.890 -19.426 1.00 96.00 80 TYR A C 1
ATOM 635 O O . TYR A 1 80 ? 5.961 0.131 -19.423 1.00 96.00 80 TYR A O 1
ATOM 643 N N . VAL A 1 81 ? 7.017 1.962 -18.635 1.00 96.19 81 VAL A N 1
ATOM 644 C CA . VAL A 1 81 ? 5.951 2.382 -17.720 1.00 96.19 81 VAL A CA 1
ATOM 645 C C . VAL A 1 81 ? 4.701 2.755 -18.513 1.00 96.19 81 VAL A C 1
ATOM 647 O O . VAL A 1 81 ? 3.624 2.230 -18.245 1.00 96.19 81 VAL A O 1
ATOM 650 N N . GLU A 1 82 ? 4.856 3.591 -19.540 1.00 95.44 82 GLU A N 1
ATOM 651 C CA . GLU A 1 82 ? 3.761 4.016 -20.415 1.00 95.44 82 GLU A CA 1
ATOM 652 C C . GLU A 1 82 ? 3.077 2.821 -21.091 1.00 95.44 82 GLU A C 1
ATOM 654 O O . GLU A 1 82 ? 1.871 2.621 -20.935 1.00 95.44 82 GLU A O 1
ATOM 659 N N . ARG A 1 83 ? 3.849 1.964 -21.774 1.00 95.69 83 ARG A N 1
ATOM 660 C CA . ARG A 1 83 ? 3.312 0.758 -22.427 1.00 95.69 83 ARG A CA 1
ATOM 661 C C . ARG A 1 83 ? 2.661 -0.194 -21.428 1.00 95.69 83 ARG A C 1
ATOM 663 O O . ARG A 1 83 ? 1.624 -0.772 -21.737 1.00 95.69 83 ARG A O 1
ATOM 670 N N . GLY A 1 84 ? 3.243 -0.343 -20.239 1.00 94.50 84 GLY A N 1
ATOM 671 C CA . GLY A 1 84 ? 2.686 -1.158 -19.165 1.00 94.50 84 GLY A CA 1
ATOM 672 C C . GLY A 1 84 ? 1.294 -0.686 -18.754 1.00 94.50 84 GLY A C 1
ATOM 673 O O . GLY A 1 84 ? 0.363 -1.486 -18.734 1.00 94.50 84 GLY A O 1
ATOM 674 N N . PHE A 1 85 ? 1.116 0.614 -18.507 1.00 93.75 85 PHE A N 1
ATOM 675 C CA . PHE A 1 85 ? -0.194 1.172 -18.164 1.00 93.75 85 PHE A CA 1
ATOM 676 C C . PHE A 1 85 ? -1.215 1.058 -19.300 1.00 93.75 85 PHE A C 1
ATOM 678 O O . PHE A 1 85 ? -2.382 0.780 -19.027 1.00 93.75 85 PHE A O 1
ATOM 685 N N . VAL A 1 86 ? -0.796 1.195 -20.562 1.00 95.62 86 VAL A N 1
ATOM 686 C CA . VAL A 1 86 ? -1.676 0.953 -21.719 1.00 95.62 86 VAL A CA 1
ATOM 687 C C . VAL A 1 86 ? -2.167 -0.497 -21.739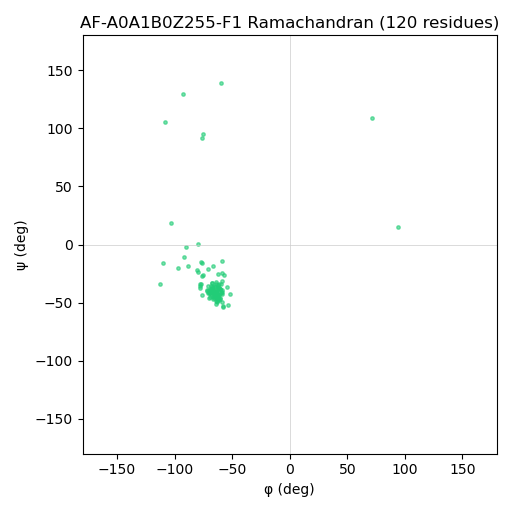 1.00 95.62 86 VAL A C 1
ATOM 689 O O . VAL A 1 86 ? -3.368 -0.733 -21.852 1.00 95.62 86 VAL A O 1
ATOM 692 N N . VAL A 1 87 ? -1.268 -1.471 -21.562 1.00 94.06 87 VAL A N 1
ATOM 693 C CA . VAL A 1 87 ? -1.628 -2.899 -21.509 1.00 94.06 87 VAL A CA 1
ATOM 694 C C . VAL A 1 87 ? -2.560 -3.190 -20.335 1.00 94.06 87 VAL A C 1
ATOM 696 O O . VAL A 1 87 ? -3.555 -3.890 -20.515 1.00 94.06 87 VAL A O 1
ATOM 699 N N . LEU A 1 88 ? -2.281 -2.632 -19.153 1.00 92.12 88 LEU A N 1
ATOM 700 C CA . LEU A 1 88 ? -3.157 -2.765 -17.987 1.00 92.12 88 LEU A CA 1
ATOM 701 C C . LEU A 1 88 ? -4.555 -2.197 -18.268 1.00 92.12 88 LEU A C 1
ATOM 703 O O . LEU A 1 88 ? -5.540 -2.816 -17.892 1.00 92.12 88 LEU A O 1
ATOM 707 N N . GLY A 1 89 ? -4.656 -1.057 -18.952 1.00 89.19 89 GLY A N 1
ATOM 708 C CA . GLY A 1 89 ? -5.942 -0.422 -19.247 1.00 89.19 89 GLY A CA 1
ATOM 709 C C . GLY A 1 89 ? -6.750 -1.083 -20.367 1.00 89.19 89 GLY A C 1
ATOM 710 O O . GLY A 1 89 ? -7.970 -0.954 -20.378 1.00 89.19 89 GLY A O 1
ATOM 711 N N . GLN A 1 90 ? -6.099 -1.759 -21.318 1.00 91.88 90 GLN A N 1
ATOM 712 C CA . GLN A 1 90 ? -6.755 -2.248 -22.540 1.00 91.88 90 GLN A CA 1
ATOM 713 C C . GLN A 1 90 ? -6.845 -3.771 -22.642 1.00 91.88 90 GLN A C 1
ATOM 715 O O . GLN A 1 90 ? -7.803 -4.290 -23.212 1.00 91.88 90 GLN A O 1
ATOM 720 N N . SER A 1 91 ? -5.850 -4.490 -22.125 1.00 91.31 91 SER A N 1
ATOM 721 C CA . SER A 1 91 ? -5.676 -5.922 -22.393 1.00 91.31 91 SER A CA 1
ATOM 722 C C . SER A 1 91 ? -5.959 -6.802 -21.181 1.00 91.31 91 SER A C 1
ATOM 724 O O . SER A 1 91 ? -6.102 -8.016 -21.329 1.00 91.31 91 SER A O 1
ATOM 726 N N . VAL A 1 92 ? -6.010 -6.226 -19.979 1.00 92.31 92 VAL A N 1
ATOM 727 C CA . VAL A 1 92 ? -6.238 -6.989 -18.752 1.00 92.31 92 VAL A CA 1
ATOM 728 C C . VAL A 1 92 ? -7.734 -7.018 -18.424 1.00 92.31 92 VAL A C 1
ATOM 730 O O . VAL A 1 92 ? -8.366 -5.964 -18.368 1.00 92.31 92 VAL A O 1
ATOM 733 N N . PRO A 1 93 ? -8.321 -8.202 -18.169 1.00 94.62 93 PRO A N 1
ATOM 734 C CA . PRO A 1 93 ? -9.722 -8.307 -17.782 1.00 94.62 93 PRO A CA 1
ATOM 735 C C . PRO A 1 93 ? -10.046 -7.550 -16.487 1.00 94.62 93 PRO A C 1
ATOM 737 O O . PRO A 1 93 ? -9.321 -7.651 -15.495 1.00 94.62 93 PRO A O 1
ATOM 740 N N . GLU A 1 94 ? -11.193 -6.870 -16.463 1.00 91.31 94 GLU A N 1
ATOM 741 C CA . GLU A 1 94 ? -11.615 -6.021 -15.339 1.00 91.31 94 GLU A CA 1
ATOM 742 C C . GLU A 1 94 ? -11.730 -6.790 -14.012 1.00 91.31 94 GLU A C 1
ATOM 744 O O . GLU A 1 94 ? -11.281 -6.313 -12.970 1.00 91.31 94 GLU A O 1
ATOM 749 N N . TRP A 1 95 ? -12.239 -8.028 -14.050 1.00 93.00 95 TRP A N 1
ATOM 750 C CA . TRP A 1 95 ? -12.348 -8.882 -12.861 1.00 93.00 95 TRP A CA 1
ATOM 751 C C . TRP A 1 95 ? -10.986 -9.165 -12.211 1.00 93.00 95 TRP A C 1
ATOM 753 O O . TRP A 1 95 ? -10.894 -9.274 -10.988 1.00 93.00 95 TRP A O 1
ATOM 763 N N . TYR A 1 96 ? -9.923 -9.269 -13.014 1.00 95.44 96 TYR A N 1
ATOM 764 C CA . TYR A 1 96 ? -8.581 -9.548 -12.517 1.00 95.44 96 TYR A CA 1
ATOM 765 C C . TYR A 1 96 ? -7.979 -8.300 -11.876 1.00 95.44 96 TYR A C 1
ATOM 767 O O . TYR A 1 96 ? -7.447 -8.382 -10.770 1.00 95.44 96 TYR A O 1
ATOM 775 N N . ILE A 1 97 ? -8.132 -7.131 -12.511 1.00 92.38 97 ILE A N 1
ATOM 776 C CA . ILE A 1 97 ? -7.711 -5.852 -11.920 1.00 92.38 97 ILE A CA 1
ATOM 777 C C . ILE A 1 97 ? -8.434 -5.605 -10.596 1.00 92.38 97 ILE A C 1
ATOM 779 O O . ILE A 1 97 ? -7.796 -5.223 -9.614 1.00 92.38 97 ILE A O 1
ATOM 783 N N . ALA A 1 98 ? -9.737 -5.883 -10.531 1.00 91.75 98 ALA A N 1
ATOM 784 C CA . ALA A 1 98 ? -10.506 -5.771 -9.298 1.00 91.75 98 ALA A CA 1
ATOM 785 C C . ALA A 1 98 ? -9.985 -6.720 -8.201 1.00 91.75 98 ALA A C 1
ATOM 787 O O . ALA A 1 98 ? -9.818 -6.300 -7.054 1.00 91.75 98 ALA A O 1
ATOM 788 N N . ALA A 1 99 ? -9.669 -7.975 -8.542 1.00 93.12 99 ALA A N 1
ATOM 789 C CA . ALA A 1 99 ? -9.106 -8.945 -7.601 1.00 93.12 99 ALA A CA 1
ATOM 790 C C . ALA A 1 99 ? -7.720 -8.523 -7.079 1.00 93.12 99 ALA A C 1
ATOM 79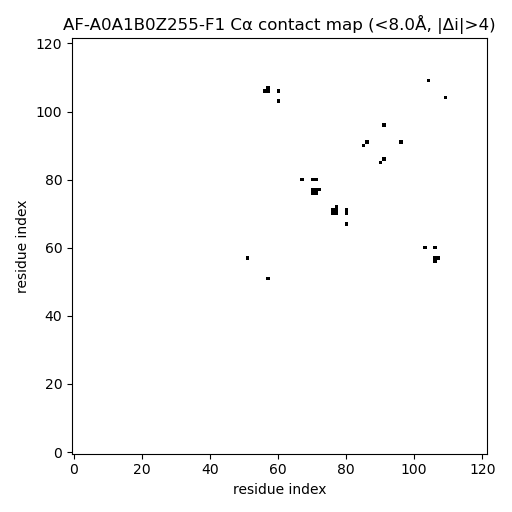2 O O . ALA A 1 99 ? -7.458 -8.608 -5.878 1.00 93.12 99 ALA A O 1
ATOM 793 N N . VAL A 1 100 ? -6.851 -8.015 -7.958 1.00 91.44 100 VAL A N 1
ATOM 794 C CA . VAL A 1 100 ? -5.538 -7.469 -7.583 1.00 91.44 100 VAL A CA 1
ATOM 795 C C . VAL A 1 100 ? -5.699 -6.250 -6.673 1.00 91.44 100 VAL A C 1
ATOM 797 O O . VAL A 1 100 ? -5.068 -6.185 -5.620 1.00 91.44 100 VAL A O 1
ATOM 800 N N . GLY A 1 101 ? -6.590 -5.317 -7.019 1.00 89.19 101 GLY A N 1
ATOM 801 C CA . GLY A 1 101 ? -6.892 -4.147 -6.193 1.00 89.19 101 GLY A CA 1
ATOM 802 C C . GLY A 1 101 ? -7.398 -4.523 -4.798 1.00 89.19 101 GLY A C 1
ATOM 803 O O . GLY A 1 101 ? -6.962 -3.940 -3.806 1.00 89.19 101 GLY A O 1
ATOM 804 N N . ALA A 1 102 ? -8.254 -5.544 -4.695 1.00 88.31 102 ALA A N 1
ATOM 805 C CA . ALA A 1 102 ? -8.727 -6.066 -3.415 1.00 88.31 102 ALA A CA 1
ATOM 806 C C . ALA A 1 102 ? -7.597 -6.702 -2.584 1.00 88.31 102 ALA A C 1
ATOM 808 O O . ALA A 1 102 ? -7.519 -6.463 -1.379 1.00 88.31 102 ALA A O 1
ATOM 809 N N . ALA A 1 103 ? -6.695 -7.463 -3.214 1.00 86.62 103 ALA A N 1
ATOM 810 C CA . ALA A 1 103 ? -5.542 -8.062 -2.541 1.00 86.62 103 ALA A CA 1
ATOM 811 C C . ALA A 1 103 ? -4.571 -7.000 -1.998 1.00 86.62 103 ALA A C 1
ATOM 813 O O . ALA A 1 103 ? -4.129 -7.097 -0.854 1.00 86.62 103 ALA A O 1
ATOM 814 N N . ILE A 1 104 ? -4.298 -5.953 -2.782 1.00 85.81 104 ILE A N 1
ATOM 815 C CA . ILE A 1 104 ? -3.489 -4.797 -2.368 1.00 85.81 104 ILE A CA 1
ATOM 816 C C . ILE A 1 104 ? -4.159 -4.072 -1.197 1.00 85.81 104 ILE A C 1
ATOM 818 O O . ILE A 1 104 ? -3.523 -3.782 -0.187 1.00 85.81 104 ILE A O 1
ATOM 822 N N . ALA A 1 105 ? -5.461 -3.808 -1.291 1.00 83.38 105 ALA A N 1
ATOM 823 C CA . ALA A 1 105 ? -6.193 -3.126 -0.233 1.00 83.38 105 ALA A CA 1
ATOM 824 C C . ALA A 1 105 ? -6.238 -3.927 1.082 1.00 83.38 105 ALA A C 1
ATOM 826 O O . ALA A 1 105 ? -6.236 -3.340 2.167 1.00 83.38 105 ALA A O 1
ATOM 827 N N . ALA A 1 106 ? -6.256 -5.259 0.992 1.00 80.69 106 ALA A N 1
ATOM 828 C CA . ALA A 1 106 ? -6.128 -6.146 2.142 1.00 80.69 106 ALA A CA 1
ATOM 829 C C . ALA A 1 106 ? -4.711 -6.119 2.742 1.00 80.69 106 ALA A C 1
ATOM 831 O O . ALA A 1 106 ? -4.591 -6.106 3.963 1.00 80.69 106 ALA A O 1
ATOM 832 N N . ALA A 1 107 ? -3.667 -6.052 1.906 1.00 76.94 107 ALA A N 1
ATOM 833 C CA . ALA A 1 107 ? -2.270 -5.955 2.342 1.00 76.94 107 ALA A CA 1
ATOM 834 C C . ALA A 1 107 ? -1.975 -4.637 3.085 1.00 76.94 107 ALA A C 1
ATOM 836 O O . ALA A 1 107 ? -1.322 -4.635 4.121 1.00 76.94 107 ALA A O 1
ATOM 837 N N . PHE A 1 108 ? -2.516 -3.507 2.614 1.00 74.81 108 PHE A N 1
ATOM 838 C CA . PHE A 1 108 ? -2.253 -2.192 3.223 1.00 74.81 108 PHE A CA 1
ATOM 839 C C . PHE A 1 108 ? -3.255 -1.757 4.303 1.00 74.81 108 PHE A C 1
ATOM 841 O O . PHE A 1 108 ? -3.006 -0.780 5.007 1.00 74.81 108 PHE A O 1
ATOM 848 N N . GLY A 1 109 ? -4.375 -2.465 4.463 1.00 69.12 109 GLY A N 1
ATOM 849 C CA . GLY A 1 109 ? -5.377 -2.177 5.488 1.00 69.12 109 GLY A CA 1
ATOM 850 C C . GLY A 1 109 ? -6.193 -0.901 5.218 1.00 69.12 109 GLY A C 1
ATOM 851 O O . GLY A 1 109 ? -5.756 0.229 5.425 1.00 69.12 109 GLY A O 1
ATOM 852 N N . TYR A 1 110 ? -7.467 -1.070 4.861 1.00 57.06 110 TYR A N 1
ATOM 853 C CA . TYR A 1 110 ? -8.400 0.011 4.487 1.00 57.06 110 TYR A CA 1
ATOM 854 C C . TYR A 1 110 ? -8.646 1.110 5.555 1.00 57.06 110 TYR A C 1
ATOM 856 O O . TYR A 1 110 ? -9.213 2.163 5.252 1.00 57.06 110 TYR A O 1
ATOM 864 N N . ARG A 1 111 ? -8.268 0.901 6.826 1.00 56.03 111 ARG A N 1
ATOM 865 C CA . ARG A 1 111 ? -8.657 1.799 7.935 1.00 56.03 111 ARG A CA 1
ATOM 866 C C . ARG A 1 111 ? -7.891 3.126 7.982 1.00 56.03 111 ARG A C 1
ATOM 868 O O . ARG A 1 111 ? -8.469 4.112 8.443 1.00 56.03 111 ARG A O 1
ATOM 875 N N . GLY A 1 112 ? -6.665 3.198 7.455 1.00 54.88 112 GLY A N 1
ATOM 876 C CA . GLY A 1 112 ? -5.913 4.461 7.382 1.00 54.88 112 GLY A CA 1
ATOM 877 C C . GLY A 1 112 ? -6.620 5.516 6.521 1.00 54.88 112 GLY A C 1
ATOM 878 O O . GLY A 1 112 ? -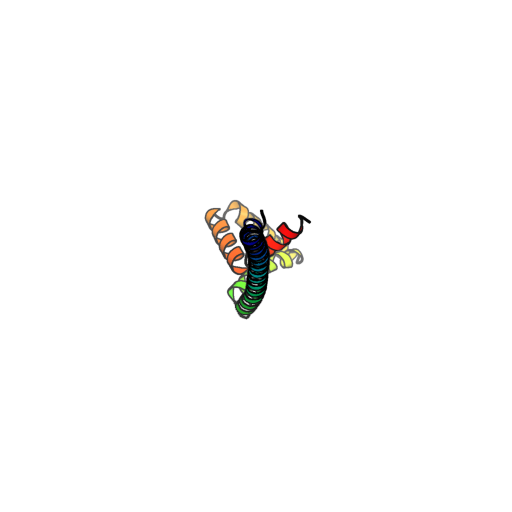6.702 6.689 6.884 1.00 54.88 112 GLY A O 1
ATOM 879 N N . ILE A 1 113 ? -7.244 5.074 5.429 1.00 54.41 113 ILE A N 1
ATOM 880 C CA . ILE A 1 113 ? -7.947 5.940 4.479 1.00 54.41 113 ILE A CA 1
ATOM 881 C C . ILE A 1 113 ? -9.257 6.480 5.084 1.00 54.41 113 ILE A C 1
ATOM 883 O O . ILE A 1 113 ? -9.555 7.668 4.956 1.00 54.41 113 ILE A O 1
ATOM 887 N N . ASN A 1 114 ? -10.009 5.653 5.821 1.00 54.84 114 ASN A N 1
ATOM 888 C CA . ASN A 1 114 ? -11.253 6.084 6.473 1.00 54.84 114 ASN A CA 1
ATOM 889 C C . ASN A 1 114 ? -11.023 7.100 7.603 1.00 54.84 114 ASN A C 1
ATOM 891 O O . ASN A 1 114 ? -11.849 7.997 7.773 1.00 54.84 114 ASN A O 1
ATOM 895 N N . LYS A 1 115 ? -9.910 7.020 8.348 1.00 53.88 115 LYS A N 1
ATOM 896 C CA . LYS A 1 115 ? -9.546 8.010 9.384 1.00 53.88 115 LYS A CA 1
ATOM 897 C C . LYS A 1 115 ? -9.180 9.366 8.763 1.00 53.88 115 LYS A C 1
ATOM 899 O O . LYS A 1 115 ? -9.612 10.402 9.259 1.00 53.88 115 LYS A O 1
ATOM 904 N N . ILE A 1 116 ? -8.472 9.360 7.631 1.00 57.28 116 ILE A N 1
ATOM 905 C CA . ILE A 1 116 ? -8.112 10.576 6.879 1.00 57.28 116 ILE A CA 1
ATOM 906 C C . ILE A 1 116 ? -9.348 11.203 6.209 1.00 57.28 116 ILE A C 1
ATOM 908 O O . ILE A 1 116 ? -9.520 12.422 6.248 1.00 57.28 116 ILE A O 1
ATOM 912 N N . MET A 1 117 ? -10.250 10.393 5.645 1.00 55.94 117 MET A N 1
ATOM 913 C CA . MET A 1 117 ? -11.493 10.890 5.038 1.00 55.94 117 MET A CA 1
ATOM 914 C C . MET A 1 117 ? -12.513 11.398 6.065 1.00 55.94 117 MET A C 1
ATOM 916 O O . MET A 1 117 ? -13.199 12.384 5.801 1.00 55.94 117 MET A O 1
ATOM 920 N N . SER A 1 118 ? -12.615 10.777 7.243 1.00 56.59 118 SER A N 1
ATOM 921 C CA . SER A 1 118 ? -13.525 11.239 8.304 1.00 56.59 118 SER A CA 1
ATOM 922 C C . SER A 1 118 ? -12.970 12.423 9.111 1.00 56.59 118 SER A C 1
ATOM 924 O O . SER A 1 118 ? -13.753 13.222 9.624 1.00 56.59 118 SER A O 1
ATOM 926 N N . GLY A 1 119 ? -11.644 12.612 9.143 1.00 53.41 119 GLY A N 1
ATOM 927 C CA . GLY A 1 119 ? -10.987 13.787 9.728 1.00 53.41 119 GLY A CA 1
ATOM 928 C C . GLY A 1 119 ? -11.241 15.106 8.985 1.00 53.41 119 GLY A C 1
ATOM 929 O O . GLY A 1 119 ? -11.103 16.166 9.582 1.00 53.41 119 GLY A O 1
ATOM 930 N N . LYS A 1 120 ? -11.680 15.064 7.717 1.00 50.94 120 LYS A N 1
ATOM 931 C CA . LYS A 1 120 ? -12.050 16.256 6.925 1.00 50.94 120 LYS A CA 1
ATOM 932 C C . LYS A 1 120 ? -13.448 16.823 7.229 1.00 50.94 120 LYS A C 1
ATOM 934 O O . LYS A 1 120 ? -13.850 17.790 6.592 1.00 50.94 120 LYS A O 1
ATOM 939 N N . LYS A 1 121 ? -14.203 16.232 8.165 1.00 48.38 121 LYS A N 1
ATOM 940 C CA . LYS A 1 121 ? -15.562 16.671 8.548 1.00 48.38 121 LYS A CA 1
ATOM 941 C C . LYS A 1 121 ? -15.638 17.444 9.877 1.00 48.38 121 LYS A C 1
ATOM 943 O O . LYS A 1 121 ? -16.722 17.532 10.451 1.00 48.38 121 LYS A O 1
ATOM 948 N N . ARG A 1 122 ? -14.527 17.987 10.377 1.00 42.16 122 ARG A N 1
ATOM 949 C CA . ARG A 1 122 ? -14.517 18.888 11.539 1.00 42.16 122 ARG A CA 1
ATOM 950 C C . ARG A 1 122 ? -13.969 20.251 11.173 1.00 42.16 122 ARG A C 1
ATOM 952 O O . ARG A 1 122 ? -12.938 20.272 10.471 1.00 42.16 122 ARG A O 1
#

Organism: NCBI:txid91750